Protein AF-A0A2G0W816-F1 (afdb_monomer)

Structure (mmCIF, N/CA/C/O backbone):
data_AF-A0A2G0W816-F1
#
_entry.id   AF-A0A2G0W816-F1
#
loop_
_atom_site.group_PDB
_atom_site.id
_atom_site.type_symbol
_atom_site.label_atom_id
_atom_site.label_alt_id
_atom_site.label_comp_id
_atom_site.label_asym_id
_atom_site.label_entity_id
_atom_site.label_seq_id
_atom_site.pdbx_PDB_ins_code
_atom_site.Cartn_x
_atom_site.Cartn_y
_atom_site.Cartn_z
_atom_site.occupancy
_atom_site.B_iso_or_equiv
_atom_site.auth_seq_id
_atom_site.auth_comp_id
_atom_site.auth_asym_id
_atom_site.auth_atom_id
_atom_site.pdbx_PDB_model_num
ATOM 1 N N . MET A 1 1 ? -6.195 -31.716 7.662 1.00 42.44 1 MET A N 1
ATOM 2 C CA . MET A 1 1 ? -5.157 -31.538 8.702 1.00 42.44 1 MET A CA 1
ATOM 3 C C . MET A 1 1 ? -4.290 -32.790 8.789 1.00 42.44 1 MET A C 1
ATOM 5 O O . MET A 1 1 ? -4.364 -33.517 9.767 1.00 42.44 1 MET A O 1
ATOM 9 N N . SER A 1 2 ? -3.499 -33.089 7.761 1.00 39.38 2 SER A N 1
ATOM 10 C CA . SER A 1 2 ? -2.540 -34.193 7.828 1.00 39.38 2 SER A CA 1
ATOM 11 C C . SER A 1 2 ? -1.433 -33.970 6.807 1.00 39.38 2 SER A C 1
ATOM 13 O O . SER A 1 2 ? -1.702 -33.429 5.736 1.00 39.38 2 SER A O 1
ATOM 15 N N . CYS A 1 3 ? -0.235 -34.432 7.160 1.00 37.53 3 CYS A N 1
ATOM 16 C CA . CYS A 1 3 ? 0.993 -34.464 6.368 1.00 37.53 3 CYS A CA 1
ATOM 17 C C . CYS A 1 3 ? 1.845 -33.181 6.383 1.00 37.53 3 CYS A C 1
ATOM 19 O O . CYS A 1 3 ? 1.819 -32.395 5.445 1.00 37.53 3 CYS A O 1
ATOM 21 N N . LEU A 1 4 ? 2.601 -32.989 7.473 1.00 36.44 4 LEU A N 1
ATOM 22 C CA . LEU A 1 4 ? 4.025 -32.590 7.469 1.00 36.44 4 LEU A CA 1
ATOM 23 C C . LEU A 1 4 ? 4.507 -32.439 8.920 1.00 36.44 4 LEU A C 1
ATOM 25 O O . LEU A 1 4 ? 4.702 -31.343 9.433 1.00 36.44 4 LEU A O 1
ATOM 29 N N . LEU A 1 5 ? 4.649 -33.570 9.609 1.00 42.84 5 LEU A N 1
ATOM 30 C CA . LEU A 1 5 ? 5.338 -33.649 10.905 1.00 42.84 5 LEU A CA 1
ATOM 31 C C . LEU A 1 5 ? 6.284 -34.857 10.960 1.00 42.84 5 LEU A C 1
ATOM 33 O O . LEU A 1 5 ? 6.651 -35.325 12.030 1.00 42.84 5 LEU A O 1
ATOM 37 N N . THR A 1 6 ? 6.701 -35.372 9.803 1.00 44.22 6 THR A N 1
ATOM 38 C CA . THR A 1 6 ? 7.510 -36.592 9.724 1.00 44.22 6 THR A CA 1
ATOM 39 C C . THR A 1 6 ? 8.757 -36.346 8.894 1.00 44.22 6 THR A C 1
ATOM 41 O O . THR A 1 6 ? 8.817 -36.753 7.746 1.00 44.22 6 THR A O 1
ATOM 44 N N . THR A 1 7 ? 9.701 -35.621 9.496 1.00 36.81 7 THR A N 1
ATOM 45 C CA . THR A 1 7 ? 11.146 -35.923 9.514 1.00 36.81 7 THR A CA 1
ATOM 46 C C . THR A 1 7 ? 11.823 -34.858 10.376 1.00 36.81 7 THR A C 1
ATOM 48 O O . THR A 1 7 ? 12.383 -33.884 9.884 1.00 36.81 7 THR A O 1
ATOM 51 N N . LEU A 1 8 ? 11.701 -35.026 11.695 1.00 46.41 8 LEU A N 1
ATOM 52 C CA . LEU A 1 8 ? 12.659 -34.496 12.660 1.00 46.41 8 LEU A CA 1
ATOM 53 C C . LEU A 1 8 ? 13.816 -35.505 12.687 1.00 46.41 8 LEU A C 1
ATOM 55 O O . LEU A 1 8 ? 13.809 -36.438 13.484 1.00 46.41 8 LEU A O 1
ATOM 59 N N . GLU A 1 9 ? 14.768 -35.363 11.768 1.00 42.25 9 GLU A N 1
ATOM 60 C CA . GLU A 1 9 ? 16.082 -35.988 11.918 1.00 42.25 9 GLU A CA 1
ATOM 61 C C . GLU A 1 9 ? 17.116 -34.916 12.262 1.00 42.25 9 GLU A C 1
ATOM 63 O O . GLU A 1 9 ? 17.072 -33.787 11.776 1.00 42.25 9 GLU A O 1
ATOM 68 N N . ALA A 1 10 ? 17.992 -35.283 13.193 1.00 46.84 10 ALA A N 1
ATOM 69 C CA . ALA A 1 10 ? 18.938 -34.452 13.916 1.00 46.84 10 ALA A CA 1
ATOM 70 C C . ALA A 1 10 ? 19.887 -33.639 13.014 1.00 46.84 10 ALA A C 1
ATOM 72 O O . ALA A 1 10 ? 20.969 -34.096 12.653 1.00 46.84 10 ALA A O 1
ATOM 73 N N . GLY A 1 11 ? 19.520 -32.391 12.733 1.00 46.41 11 GLY A N 1
ATOM 74 C CA . GLY A 1 11 ? 20.405 -31.379 12.166 1.00 46.41 11 GLY A CA 1
ATOM 75 C C . GLY A 1 11 ? 20.175 -30.049 12.871 1.00 46.41 11 GLY A C 1
ATOM 76 O O . GLY A 1 11 ? 19.043 -29.575 12.944 1.00 46.41 11 GLY A O 1
ATOM 77 N N . THR A 1 12 ? 21.232 -29.463 13.430 1.00 50.62 12 THR A N 1
ATOM 78 C CA . THR A 1 12 ? 21.204 -28.143 14.069 1.00 50.62 12 THR A CA 1
ATOM 79 C C . THR A 1 12 ? 20.639 -27.122 13.083 1.00 50.62 12 THR A C 1
ATOM 81 O O . THR A 1 12 ? 21.278 -26.818 12.077 1.00 50.62 12 THR A O 1
ATOM 84 N N . ILE A 1 13 ? 19.435 -26.611 13.350 1.00 52.75 13 ILE A N 1
ATOM 85 C CA . ILE A 1 13 ? 18.825 -25.558 12.535 1.00 52.75 13 ILE A CA 1
ATOM 86 C C . ILE A 1 13 ? 19.720 -24.322 12.649 1.00 52.75 13 ILE A C 1
ATOM 88 O O . ILE A 1 13 ? 19.928 -23.792 13.741 1.00 52.75 13 ILE A O 1
ATOM 92 N N . THR A 1 14 ? 20.292 -23.887 11.530 1.00 62.78 14 THR A N 1
ATOM 93 C CA . THR A 1 14 ? 21.109 -22.667 11.492 1.00 62.78 14 THR A CA 1
ATOM 94 C C . THR A 1 14 ? 20.215 -21.434 11.644 1.00 62.78 14 THR A C 1
ATOM 96 O O . THR A 1 14 ? 19.059 -21.451 11.220 1.00 62.78 14 THR A O 1
ATOM 99 N N . ALA A 1 15 ? 20.732 -20.341 12.218 1.00 57.72 15 ALA A N 1
ATOM 100 C CA . ALA A 1 15 ? 19.977 -19.088 12.376 1.00 57.72 15 ALA A CA 1
ATOM 101 C C . ALA A 1 15 ? 19.351 -18.611 11.048 1.00 57.72 15 ALA A C 1
ATOM 103 O O . ALA A 1 15 ? 18.200 -18.196 11.017 1.00 57.72 15 ALA A O 1
ATOM 104 N N . HIS A 1 16 ? 20.060 -18.816 9.936 1.00 48.44 16 HIS A N 1
ATOM 105 C CA . HIS A 1 16 ? 19.585 -18.522 8.584 1.00 48.44 16 HIS A CA 1
A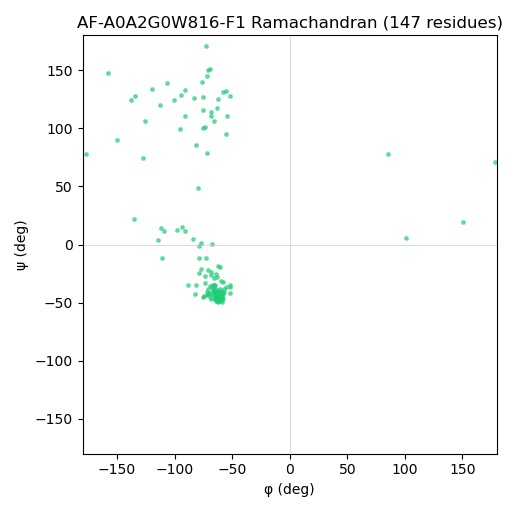TOM 106 C C . HIS A 1 16 ? 18.385 -19.391 8.150 1.00 48.44 16 HIS A C 1
ATOM 108 O O . HIS A 1 16 ? 17.494 -18.926 7.447 1.00 48.44 16 HIS A O 1
ATOM 114 N N . GLN A 1 17 ? 18.317 -20.660 8.569 1.00 49.84 17 GLN A N 1
ATOM 115 C CA . GLN A 1 17 ? 17.165 -21.530 8.290 1.00 49.84 17 GLN A CA 1
ATOM 116 C C . GLN A 1 17 ? 15.943 -21.164 9.141 1.00 49.84 17 GLN A C 1
ATOM 118 O O . GLN A 1 17 ? 14.819 -21.277 8.655 1.00 49.84 17 GLN A O 1
ATOM 123 N N . LEU A 1 18 ? 16.156 -20.695 10.375 1.00 54.44 18 LEU A N 1
ATOM 124 C CA . LEU A 1 18 ? 15.104 -20.107 11.210 1.00 54.44 18 LEU A CA 1
ATOM 125 C C . LEU A 1 18 ? 14.572 -18.809 10.591 1.00 54.44 18 LEU A C 1
ATOM 127 O O . LEU A 1 18 ? 13.364 -18.685 10.435 1.00 54.44 18 LEU A O 1
ATOM 131 N N . GLU A 1 19 ? 15.445 -17.907 10.138 1.00 48.47 19 GLU A N 1
ATOM 132 C CA . GLU A 1 19 ? 15.049 -16.666 9.458 1.00 48.47 19 GLU A CA 1
ATOM 133 C C . GLU A 1 19 ? 14.286 -16.928 8.153 1.00 48.47 19 GLU A C 1
ATOM 135 O O . GLU A 1 19 ? 13.262 -16.297 7.912 1.00 48.47 19 GLU A O 1
ATOM 140 N N . LEU A 1 20 ? 14.711 -17.892 7.329 1.00 46.84 20 LEU A N 1
ATOM 141 C CA . LEU A 1 20 ? 13.989 -18.270 6.106 1.00 46.84 20 LEU A CA 1
ATOM 142 C C . LEU A 1 20 ? 12.628 -18.921 6.397 1.00 46.84 20 LEU A C 1
ATOM 144 O O . LEU A 1 20 ? 11.671 -18.719 5.645 1.00 46.84 20 LEU A O 1
ATOM 148 N N . PHE A 1 21 ? 12.520 -19.693 7.481 1.00 49.69 21 PHE A N 1
ATOM 149 C CA . PHE A 1 21 ? 11.258 -20.290 7.915 1.00 49.69 21 PHE A CA 1
ATOM 150 C C . PHE A 1 21 ? 10.308 -19.234 8.494 1.00 49.69 21 PHE A C 1
ATOM 152 O O . PHE A 1 21 ? 9.131 -19.203 8.131 1.00 49.69 21 PHE A O 1
ATOM 159 N N . GLU A 1 22 ? 10.816 -18.318 9.321 1.00 46.06 22 GLU A N 1
ATOM 160 C CA . GLU A 1 22 ? 10.070 -17.161 9.813 1.00 46.06 22 GLU A CA 1
ATOM 161 C C . GLU A 1 22 ? 9.654 -16.240 8.668 1.00 46.06 22 GLU A C 1
ATOM 163 O O . GLU A 1 22 ? 8.496 -15.834 8.622 1.00 46.06 22 GLU A O 1
ATOM 168 N N . TRP A 1 23 ? 10.520 -15.998 7.682 1.00 47.75 23 TRP A N 1
ATOM 169 C CA . TRP A 1 23 ? 10.188 -15.247 6.473 1.00 47.75 23 TRP A CA 1
ATOM 170 C C . TRP A 1 23 ? 9.091 -15.953 5.667 1.00 47.75 23 TRP A C 1
ATOM 172 O O . TRP A 1 23 ? 8.085 -15.337 5.324 1.00 47.75 23 TRP A O 1
ATOM 182 N N . GLY A 1 24 ? 9.193 -17.270 5.460 1.00 40.91 24 GLY A N 1
ATOM 183 C CA . GLY A 1 24 ? 8.161 -18.078 4.796 1.00 40.91 24 GLY A CA 1
ATOM 184 C C . GLY A 1 24 ? 6.818 -18.146 5.548 1.00 40.91 24 GLY A C 1
ATOM 185 O O . GLY A 1 24 ? 5.764 -18.343 4.934 1.00 40.91 24 GLY A O 1
ATOM 186 N N . ILE A 1 25 ? 6.824 -17.958 6.872 1.00 47.53 25 ILE A N 1
ATOM 187 C CA . ILE A 1 25 ? 5.618 -17.818 7.706 1.00 47.53 25 ILE A CA 1
ATOM 188 C C . ILE A 1 25 ? 5.080 -16.380 7.663 1.00 47.53 25 ILE A C 1
ATOM 190 O O . ILE A 1 25 ? 3.871 -16.174 7.538 1.00 47.53 25 ILE A O 1
ATOM 194 N N . MET A 1 26 ? 5.949 -15.372 7.734 1.00 45.12 26 MET A N 1
ATOM 195 C CA . MET A 1 26 ? 5.592 -13.954 7.672 1.00 45.12 26 MET A CA 1
ATOM 196 C C . MET A 1 26 ? 5.016 -13.568 6.308 1.00 45.12 26 MET A C 1
ATOM 198 O O . MET A 1 26 ? 4.061 -12.792 6.259 1.00 45.12 26 MET A O 1
ATOM 202 N N . ASN A 1 27 ? 5.508 -14.177 5.226 1.00 46.47 27 ASN A N 1
ATOM 203 C CA . ASN A 1 27 ? 5.064 -13.930 3.853 1.00 46.47 27 ASN A CA 1
ATOM 204 C C . ASN A 1 27 ? 3.741 -14.647 3.494 1.00 46.47 27 ASN A C 1
ATOM 206 O O . ASN A 1 27 ? 3.201 -14.491 2.403 1.00 46.47 27 ASN A O 1
ATOM 210 N N . ARG A 1 28 ? 3.170 -15.422 4.432 1.00 46.00 28 ARG A N 1
ATOM 211 C CA . ARG A 1 28 ? 1.826 -16.026 4.326 1.00 46.00 28 ARG A CA 1
ATOM 212 C C . ARG A 1 28 ? 0.794 -15.404 5.260 1.00 46.00 28 ARG A C 1
ATOM 214 O O . ARG A 1 28 ? -0.312 -15.933 5.397 1.00 46.00 28 ARG A O 1
ATOM 221 N N . ARG A 1 29 ? 1.107 -14.271 5.890 1.00 47.94 29 ARG A N 1
ATOM 222 C CA . ARG A 1 29 ? 0.104 -13.519 6.646 1.00 47.94 29 ARG A CA 1
ATOM 223 C C . ARG A 1 29 ? -0.827 -12.828 5.656 1.00 47.94 29 ARG A C 1
ATOM 225 O O . ARG A 1 29 ? -0.489 -11.808 5.071 1.00 47.94 29 ARG A O 1
ATOM 232 N N . LYS A 1 30 ? -2.012 -13.406 5.456 1.00 49.56 30 LYS A N 1
ATOM 233 C CA . LYS A 1 30 ? -3.126 -12.695 4.827 1.00 49.56 30 LYS A CA 1
ATOM 234 C C . LYS A 1 30 ? -3.533 -11.578 5.779 1.00 49.56 30 LYS A C 1
ATOM 236 O O . LYS A 1 30 ? -4.101 -11.847 6.834 1.00 49.56 30 LYS A O 1
ATOM 241 N N . TYR A 1 31 ? -3.194 -10.345 5.431 1.00 50.44 31 TYR A N 1
ATOM 242 C CA . TYR A 1 31 ? -3.660 -9.181 6.167 1.00 50.44 31 TYR A CA 1
ATOM 243 C C . TYR A 1 31 ? -5.122 -8.959 5.796 1.00 50.44 31 TYR A C 1
ATOM 245 O O . TYR A 1 31 ? -5.456 -8.736 4.635 1.00 50.44 31 TYR A O 1
ATOM 253 N N . ILE A 1 32 ? -5.996 -9.099 6.785 1.00 57.62 32 ILE A N 1
ATOM 254 C CA . ILE A 1 32 ? -7.410 -8.771 6.654 1.00 57.62 32 ILE A CA 1
ATOM 255 C C . ILE A 1 32 ? -7.567 -7.402 7.297 1.00 57.62 32 ILE A C 1
ATOM 257 O O . ILE A 1 32 ? -7.179 -7.215 8.450 1.00 57.62 32 ILE A O 1
ATOM 261 N N . ILE A 1 33 ? -8.104 -6.440 6.549 1.00 63.69 33 ILE A N 1
ATOM 262 C CA . ILE A 1 33 ? -8.519 -5.167 7.131 1.00 63.69 33 ILE A CA 1
ATOM 263 C C . ILE A 1 33 ? -9.714 -5.478 8.022 1.00 63.69 33 ILE A C 1
ATOM 265 O O . ILE A 1 33 ? -10.781 -5.849 7.537 1.00 63.69 33 ILE A O 1
ATOM 269 N N . VAL A 1 34 ? -9.512 -5.367 9.328 1.00 65.38 34 VAL A N 1
ATOM 270 C CA . VAL A 1 34 ? -10.564 -5.578 10.315 1.00 65.38 34 VAL A CA 1
ATOM 271 C C . VAL A 1 34 ? -11.181 -4.221 10.659 1.00 65.38 34 VAL A C 1
ATOM 273 O O . VAL A 1 34 ? -10.433 -3.295 10.976 1.00 65.38 34 VAL A O 1
ATOM 276 N N . PRO A 1 35 ? -12.516 -4.068 10.608 1.00 68.88 35 PRO A N 1
ATOM 277 C CA . PRO A 1 35 ? -13.173 -2.859 11.092 1.00 68.88 35 PRO A CA 1
ATOM 278 C C . PRO A 1 35 ? -12.789 -2.564 12.546 1.00 68.88 35 PRO A C 1
ATOM 280 O O . PRO A 1 35 ? -12.863 -3.449 13.398 1.00 68.88 35 PRO A O 1
ATOM 283 N N . ALA A 1 36 ? -12.416 -1.318 12.852 1.00 70.56 36 ALA A N 1
ATOM 284 C CA . ALA A 1 36 ? -12.044 -0.902 14.211 1.00 70.56 36 ALA A CA 1
ATOM 285 C C . ALA A 1 36 ? -13.090 -1.279 15.286 1.00 70.56 36 ALA A C 1
ATOM 287 O O . ALA A 1 36 ? -12.693 -1.840 16.310 1.00 70.56 36 ALA A O 1
ATOM 288 N N . PRO A 1 37 ? -14.412 -1.130 15.045 1.00 68.25 37 PRO A N 1
ATOM 289 C CA . PRO A 1 37 ? -15.415 -1.537 16.030 1.00 68.25 37 PRO A CA 1
ATOM 290 C C . PRO A 1 37 ? -15.403 -3.047 16.313 1.00 68.25 37 PRO A C 1
ATOM 292 O O . PRO A 1 37 ? -15.756 -3.485 17.408 1.00 68.25 37 PRO A O 1
ATOM 295 N N . LEU A 1 38 ? -14.988 -3.863 15.335 1.00 70.75 38 LEU A N 1
ATOM 296 C CA . LEU A 1 38 ? -14.853 -5.307 15.510 1.00 70.75 38 LEU A CA 1
ATOM 297 C C . LEU A 1 38 ? -13.652 -5.642 16.392 1.00 70.75 38 LEU A C 1
ATOM 299 O O . LEU A 1 38 ? -13.762 -6.504 17.260 1.00 70.75 38 LEU A O 1
ATOM 303 N N . LEU A 1 39 ? -12.530 -4.940 16.220 1.00 74.38 39 LEU A N 1
ATOM 304 C CA . LEU A 1 39 ? -11.359 -5.106 17.079 1.00 74.38 39 LEU A CA 1
ATOM 305 C C . LEU A 1 39 ? -11.674 -4.727 18.535 1.00 74.38 39 LEU A C 1
ATOM 307 O O . LEU A 1 39 ? -11.346 -5.481 19.451 1.00 74.38 39 LEU A O 1
ATOM 311 N N . GLU A 1 40 ? -12.363 -3.606 18.747 1.00 76.94 40 GLU A N 1
ATOM 312 C CA . GLU A 1 40 ? -12.826 -3.161 20.068 1.00 76.94 40 GLU A CA 1
ATOM 313 C C . GLU A 1 40 ? -13.764 -4.197 20.707 1.00 76.94 40 GLU A C 1
ATOM 315 O O . GLU A 1 40 ? -13.562 -4.611 21.850 1.00 76.94 40 GLU A O 1
ATOM 320 N N . SER A 1 41 ? -14.728 -4.703 19.932 1.00 70.75 41 SER A N 1
ATOM 321 C CA . SER A 1 41 ? -15.687 -5.715 20.386 1.00 70.75 41 SER A CA 1
ATOM 322 C C . SER A 1 41 ? -15.034 -7.056 20.726 1.00 70.75 41 SER A C 1
ATOM 324 O O . SER A 1 41 ? -15.416 -7.694 21.705 1.00 70.75 41 SER A O 1
ATOM 326 N N . LEU A 1 42 ? -14.053 -7.509 19.939 1.00 71.81 42 LEU A N 1
ATOM 327 C CA . LEU A 1 42 ? -13.300 -8.735 20.226 1.00 71.81 42 LEU A CA 1
ATOM 328 C C . LEU A 1 42 ? -12.448 -8.585 21.487 1.00 71.81 42 LEU A C 1
ATOM 330 O O . LEU A 1 42 ? -12.389 -9.504 22.304 1.00 71.81 42 LEU A O 1
ATOM 334 N N . THR A 1 43 ? -11.829 -7.418 21.668 1.00 73.75 43 THR A N 1
ATOM 335 C CA . THR A 1 43 ? -11.018 -7.115 22.852 1.00 73.75 43 THR A CA 1
ATOM 336 C C . THR A 1 43 ? -11.878 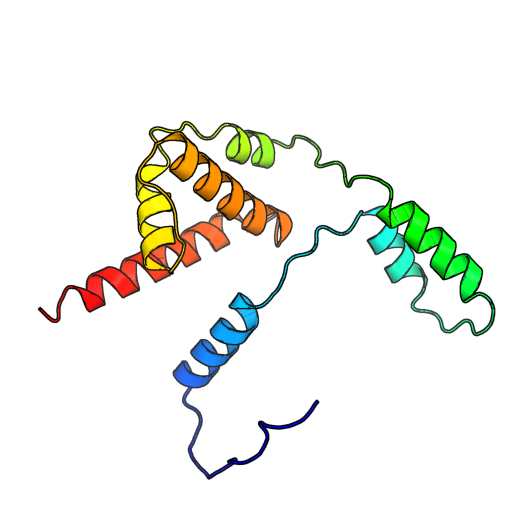-7.131 24.118 1.00 73.75 43 THR A C 1
ATOM 338 O O . THR A 1 43 ? -11.479 -7.725 25.117 1.00 73.75 43 THR A O 1
ATOM 341 N N . ALA A 1 44 ? -13.095 -6.578 24.059 1.00 71.00 44 ALA A N 1
ATOM 342 C CA . ALA A 1 44 ? -14.041 -6.546 25.176 1.00 71.00 44 ALA A CA 1
ATOM 343 C C . ALA A 1 44 ? -14.611 -7.925 25.577 1.00 71.00 44 ALA A C 1
ATOM 345 O O . ALA A 1 44 ? -15.024 -8.107 26.720 1.00 71.00 44 ALA A O 1
ATOM 346 N N . ARG A 1 45 ? -14.622 -8.911 24.667 1.00 64.69 45 ARG A N 1
ATOM 347 C CA . ARG A 1 45 ? -15.188 -10.261 24.889 1.00 64.69 45 ARG A CA 1
ATOM 348 C C . ARG A 1 45 ? -14.194 -11.296 25.421 1.00 64.69 45 ARG A C 1
ATOM 350 O O . ARG A 1 45 ? -14.510 -12.481 25.451 1.00 64.69 45 ARG A O 1
ATOM 357 N N . THR A 1 46 ? -13.003 -10.893 25.861 1.00 56.12 46 THR A N 1
ATOM 358 C CA . THR A 1 46 ? -12.020 -11.819 26.461 1.00 56.12 46 THR A CA 1
ATOM 359 C C . THR A 1 46 ? -12.451 -12.406 27.816 1.00 56.12 46 THR A C 1
ATOM 361 O O . THR A 1 46 ? -11.736 -13.234 28.379 1.00 56.12 46 THR A O 1
ATOM 364 N N . THR A 1 47 ? -13.633 -12.057 28.330 1.00 53.00 47 THR A N 1
ATOM 365 C CA . THR A 1 47 ? -14.250 -12.703 29.493 1.00 53.00 47 THR A CA 1
ATOM 366 C C . THR A 1 47 ? -15.163 -13.864 29.064 1.00 53.00 47 THR A C 1
ATOM 368 O O . THR A 1 47 ? -15.976 -13.715 28.149 1.00 53.00 47 THR A O 1
ATOM 371 N N . PRO A 1 48 ? -15.062 -15.048 29.699 1.00 51.16 48 PRO A N 1
ATOM 372 C CA . PRO A 1 48 ? -15.843 -16.209 29.298 1.00 51.16 48 PRO A CA 1
ATOM 373 C C . PRO A 1 48 ? -17.290 -16.036 29.768 1.00 51.16 48 PRO A C 1
ATOM 375 O O . PRO A 1 48 ? -17.596 -16.278 30.934 1.00 51.16 48 PRO A O 1
ATOM 378 N N . HIS A 1 49 ? -18.192 -15.636 28.871 1.00 51.06 49 HIS A N 1
ATOM 379 C CA . HIS A 1 49 ? -19.630 -15.718 29.123 1.00 51.06 49 HIS A CA 1
ATOM 380 C C . HIS A 1 49 ? -20.282 -16.748 28.197 1.00 51.06 49 HIS A C 1
ATOM 382 O O . HIS A 1 49 ? -20.190 -16.660 26.975 1.00 51.06 49 HIS A O 1
ATOM 388 N N . ALA A 1 50 ? -20.902 -17.756 28.818 1.00 60.31 50 ALA A N 1
ATOM 389 C CA . ALA A 1 50 ? -21.405 -18.966 28.174 1.00 60.31 50 ALA A CA 1
ATOM 390 C C . ALA A 1 50 ? -22.751 -18.801 27.443 1.00 60.31 50 ALA A C 1
ATOM 392 O O . ALA A 1 50 ? -23.100 -19.670 26.652 1.00 60.31 50 ALA A O 1
ATOM 393 N N . ASP A 1 51 ? -23.471 -17.692 27.619 1.00 61.69 51 ASP A N 1
ATOM 394 C CA . ASP A 1 51 ? -24.826 -17.541 27.082 1.00 61.69 51 ASP A CA 1
ATOM 395 C C . ASP A 1 51 ? -24.932 -16.278 26.219 1.00 61.69 51 ASP A C 1
ATOM 397 O O . ASP A 1 51 ? -24.928 -15.157 26.721 1.00 61.69 51 ASP A O 1
ATOM 401 N N . GLY A 1 52 ? -24.994 -16.457 24.893 1.00 60.38 52 GLY A N 1
ATOM 402 C CA . GLY A 1 52 ? -25.158 -15.344 23.943 1.00 60.38 52 GLY A CA 1
ATOM 403 C C . GLY A 1 52 ? -24.539 -15.521 22.552 1.00 60.38 52 GLY A C 1
ATOM 404 O O . GLY A 1 52 ? -24.324 -14.531 21.853 1.00 60.38 52 GLY A O 1
ATOM 405 N N . SER A 1 53 ? -24.241 -16.754 22.127 1.00 71.56 53 SER A N 1
ATOM 406 C CA . SER A 1 53 ? -23.510 -17.025 20.877 1.0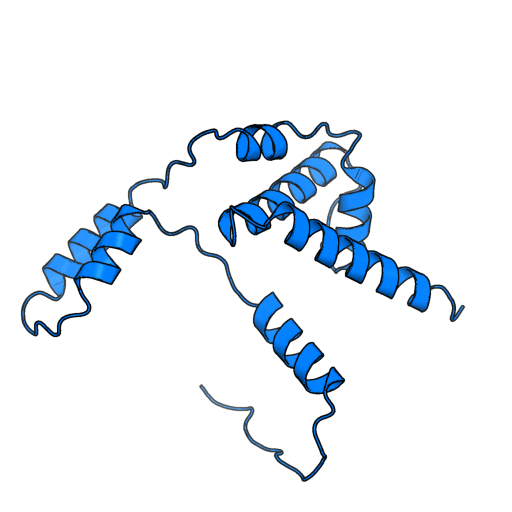0 71.56 53 SER A CA 1
ATOM 407 C C . SER A 1 53 ? -24.177 -16.429 19.622 1.00 71.56 53 SER A C 1
ATOM 409 O O . SER A 1 53 ? -23.487 -15.839 18.795 1.00 71.56 53 SER A O 1
ATOM 411 N N . LEU A 1 54 ? -25.510 -16.490 19.495 1.00 74.69 54 LEU A N 1
ATOM 412 C CA . LEU A 1 54 ? -26.213 -15.978 18.308 1.00 74.69 54 LEU A CA 1
ATOM 413 C C . LEU A 1 54 ? -26.193 -14.445 18.214 1.00 74.69 54 LEU A C 1
ATOM 415 O O . LEU A 1 54 ? -25.969 -13.903 17.136 1.00 74.69 54 LEU A O 1
ATOM 419 N N . PHE A 1 55 ? -26.392 -13.743 19.333 1.00 76.88 55 PHE A N 1
ATOM 420 C CA . PHE A 1 55 ? -26.361 -12.278 19.357 1.00 76.88 55 PHE A CA 1
ATOM 421 C C . PHE A 1 55 ? -24.961 -11.753 19.023 1.00 76.88 55 PHE A C 1
ATOM 423 O O . PHE A 1 55 ? -24.818 -10.842 18.214 1.00 76.88 55 PHE A O 1
ATOM 430 N N . ALA A 1 56 ? -23.921 -12.401 19.558 1.00 74.94 56 ALA A N 1
ATOM 431 C CA . ALA A 1 56 ? -22.537 -12.094 19.216 1.00 74.94 56 ALA A CA 1
ATOM 432 C C . ALA A 1 56 ? -22.243 -12.296 17.718 1.00 74.94 56 ALA A C 1
ATOM 434 O O . ALA A 1 56 ? -21.565 -11.470 17.114 1.00 74.94 56 ALA A O 1
ATOM 435 N N . ILE A 1 57 ? -22.767 -13.366 17.107 1.00 78.62 57 ILE A N 1
ATOM 436 C CA . ILE A 1 57 ? -22.611 -13.620 15.666 1.00 78.62 57 ILE A CA 1
ATOM 437 C C . ILE A 1 57 ? -23.298 -12.529 14.836 1.00 78.62 57 ILE A C 1
ATOM 439 O O . ILE A 1 57 ? -22.693 -12.027 13.891 1.00 78.62 57 ILE A O 1
ATOM 443 N N . LEU A 1 58 ? -24.527 -12.146 15.190 1.00 82.69 58 LEU A N 1
ATOM 444 C CA . LEU A 1 58 ? -25.274 -11.100 14.482 1.00 82.69 58 LEU A CA 1
ATOM 445 C C . LEU A 1 58 ? -24.578 -9.737 14.582 1.00 82.69 58 LEU A C 1
ATOM 447 O O . LEU A 1 58 ? -24.473 -9.017 13.593 1.00 82.69 58 LEU A O 1
ATOM 451 N N . GLU A 1 59 ? -24.044 -9.406 15.754 1.00 78.62 59 GLU A N 1
ATOM 452 C CA . GLU A 1 59 ? -23.288 -8.173 15.964 1.00 78.62 59 GLU A CA 1
ATOM 453 C C . GLU A 1 59 ? -21.981 -8.164 15.159 1.00 78.62 59 GLU A C 1
ATOM 455 O O . GLU A 1 59 ? -21.674 -7.184 14.485 1.00 78.62 59 GLU A O 1
ATOM 460 N N . LEU A 1 60 ? -21.242 -9.278 15.140 1.00 76.31 60 LEU A N 1
ATOM 461 C CA . LEU A 1 60 ? -20.045 -9.418 14.306 1.00 76.31 60 LEU A CA 1
ATOM 462 C C . LEU A 1 60 ? -20.369 -9.290 12.813 1.00 76.31 60 LEU A C 1
ATOM 464 O O . LEU A 1 60 ? -19.611 -8.653 12.085 1.00 76.31 60 LEU A O 1
ATOM 468 N N . GLN A 1 61 ? -21.482 -9.867 12.350 1.00 80.00 61 GLN A N 1
ATOM 469 C CA . GLN A 1 61 ? -21.927 -9.736 10.961 1.00 80.00 61 GLN A CA 1
ATOM 470 C C . GLN A 1 61 ? -22.223 -8.282 10.593 1.00 80.00 61 GLN A C 1
ATOM 472 O O . GLN A 1 61 ? -21.762 -7.825 9.551 1.00 80.00 61 GLN A O 1
ATOM 477 N N . GLU A 1 62 ? -22.928 -7.547 11.452 1.00 81.88 62 GLU A N 1
ATOM 478 C CA . GLU A 1 62 ? -23.212 -6.124 11.243 1.00 81.88 62 GLU A CA 1
ATOM 479 C C . GLU A 1 62 ? -21.925 -5.285 11.221 1.00 81.88 62 GLU A C 1
ATOM 481 O O . GLU A 1 62 ? -21.760 -4.405 10.378 1.00 81.88 62 GLU A O 1
ATOM 486 N N . LEU A 1 63 ? -20.969 -5.583 12.104 1.00 73.94 63 LEU A N 1
ATOM 487 C CA . LEU A 1 63 ? -19.685 -4.884 12.130 1.00 73.94 63 LEU A CA 1
ATOM 488 C C . LEU A 1 63 ? -18.827 -5.173 10.893 1.00 73.94 63 LEU A C 1
ATOM 490 O O . LEU A 1 63 ? -18.162 -4.267 10.400 1.00 73.94 63 LEU A O 1
ATOM 494 N N . LEU A 1 64 ? -18.858 -6.404 10.376 1.00 74.38 64 LEU A N 1
ATOM 495 C CA . LEU A 1 64 ? -18.184 -6.783 9.128 1.00 74.38 64 LEU A CA 1
ATOM 496 C C . LEU A 1 64 ? -18.890 -6.238 7.880 1.00 74.38 64 LEU A C 1
ATOM 498 O O . LEU A 1 64 ? -18.239 -6.048 6.855 1.00 74.38 64 LEU A O 1
ATOM 502 N N . ALA A 1 65 ? -20.202 -5.999 7.947 1.00 78.44 65 ALA A N 1
ATOM 503 C CA . ALA A 1 65 ? -20.979 -5.445 6.841 1.00 78.44 65 ALA A CA 1
ATOM 504 C C . ALA A 1 65 ? -20.657 -3.966 6.579 1.00 78.44 65 ALA A C 1
ATOM 506 O O . ALA A 1 65 ? -20.877 -3.468 5.472 1.00 78.44 65 ALA A O 1
ATOM 507 N N . ARG A 1 66 ? -20.120 -3.258 7.578 1.00 73.19 66 ARG A N 1
ATOM 508 C CA . ARG A 1 66 ? -19.721 -1.856 7.449 1.00 73.19 66 ARG A CA 1
ATOM 509 C C . ARG A 1 66 ? -18.327 -1.757 6.828 1.00 73.19 66 ARG A C 1
ATOM 511 O O . ARG A 1 66 ? -17.385 -2.336 7.370 1.00 73.19 66 ARG A O 1
ATOM 518 N N . PRO A 1 67 ? -18.154 -1.000 5.730 1.00 73.31 67 PRO A N 1
ATOM 519 C CA . PRO A 1 67 ? -16.830 -0.730 5.192 1.00 73.31 67 PRO A CA 1
ATOM 520 C C . PRO A 1 67 ? -15.948 -0.060 6.247 1.00 73.31 67 PRO A C 1
ATOM 522 O O . PRO A 1 67 ? -16.350 0.925 6.867 1.00 73.31 67 PRO A O 1
ATOM 525 N N . THR A 1 68 ? -14.734 -0.571 6.432 1.00 74.00 68 THR A N 1
ATOM 526 C CA . THR A 1 68 ? -13.729 0.110 7.250 1.00 74.00 68 THR A CA 1
ATOM 527 C C . THR A 1 68 ? -13.302 1.388 6.543 1.00 74.00 68 THR A C 1
ATOM 529 O O . THR A 1 68 ? -12.695 1.337 5.472 1.00 74.00 68 THR A O 1
ATOM 532 N N . GLU A 1 69 ? -13.607 2.536 7.137 1.00 79.12 69 GLU A N 1
ATOM 533 C CA . GLU A 1 69 ? -13.173 3.821 6.606 1.00 79.12 69 GLU A CA 1
ATOM 534 C C . GLU A 1 69 ? -11.682 4.042 6.897 1.00 79.12 69 GLU A C 1
ATOM 536 O O . GLU A 1 69 ? -11.225 3.947 8.037 1.00 79.12 69 GLU A O 1
ATOM 541 N N . LEU A 1 70 ? -10.912 4.345 5.850 1.00 83.75 70 LEU A N 1
ATOM 542 C CA . LEU A 1 70 ? -9.523 4.770 5.977 1.00 83.75 70 LEU A CA 1
ATOM 543 C C . LEU A 1 70 ? -9.480 6.297 5.973 1.00 83.75 70 LEU A C 1
ATOM 545 O O . LEU A 1 70 ? -9.514 6.924 4.914 1.00 83.75 70 LEU A O 1
ATOM 549 N N . SER A 1 71 ? -9.386 6.895 7.163 1.00 87.81 71 SER A N 1
ATOM 550 C CA . SER A 1 71 ? -9.213 8.341 7.314 1.00 87.81 71 SER A CA 1
ATOM 551 C C . SER A 1 71 ? -8.043 8.823 6.465 1.00 87.81 71 SER A C 1
ATOM 553 O O . SER A 1 71 ? -6.936 8.307 6.590 1.00 87.81 71 SER A O 1
ATOM 555 N N . LEU A 1 72 ? -8.255 9.835 5.624 1.00 93.50 72 LEU A N 1
ATOM 556 C CA . LEU A 1 72 ? -7.223 10.353 4.727 1.00 93.50 72 LEU A CA 1
ATOM 557 C C . LEU A 1 72 ? -6.148 11.122 5.523 1.00 93.50 72 LEU A C 1
ATOM 559 O O . LEU A 1 72 ? -6.155 12.351 5.600 1.00 93.50 72 LEU A O 1
ATOM 563 N N . THR A 1 73 ? -5.235 10.395 6.163 1.00 95.19 73 THR A N 1
ATOM 564 C CA . THR A 1 73 ? -4.094 10.924 6.924 1.00 95.19 73 THR A CA 1
ATOM 565 C C . THR A 1 73 ? -3.021 11.488 5.988 1.00 95.19 73 THR A C 1
ATOM 567 O O . THR A 1 73 ? -3.096 11.332 4.769 1.00 95.19 73 THR A O 1
ATOM 570 N N . ALA A 1 74 ? -2.005 12.170 6.526 1.00 97.06 74 ALA A N 1
ATOM 571 C CA . ALA A 1 74 ? -0.861 12.616 5.721 1.00 97.06 74 ALA A CA 1
ATOM 572 C C . ALA A 1 74 ? -0.160 11.436 5.017 1.00 97.06 74 ALA A C 1
ATOM 574 O O . ALA A 1 74 ? 0.204 11.540 3.847 1.00 97.06 74 ALA A O 1
ATOM 575 N N . ASP A 1 75 ? -0.056 10.297 5.701 1.00 96.00 75 ASP A N 1
ATOM 576 C CA . ASP A 1 75 ? 0.550 9.080 5.163 1.00 96.00 75 ASP A CA 1
ATOM 577 C C . ASP A 1 75 ? -0.292 8.453 4.059 1.00 96.00 75 ASP A C 1
ATOM 579 O O . ASP A 1 75 ? 0.233 8.148 2.991 1.00 96.00 75 ASP A O 1
ATOM 583 N N . LEU A 1 76 ? -1.605 8.338 4.257 1.00 95.75 76 LEU A N 1
ATOM 584 C CA . LEU A 1 76 ? -2.483 7.835 3.205 1.00 95.75 76 LEU A CA 1
ATOM 585 C C . LEU A 1 76 ? -2.544 8.787 2.009 1.00 95.75 76 LEU A C 1
ATOM 587 O O . LEU A 1 76 ? -2.514 8.315 0.878 1.00 95.75 76 LEU A O 1
ATOM 591 N N . ARG A 1 77 ? -2.520 10.115 2.209 1.00 97.44 77 ARG A N 1
ATOM 592 C CA . ARG A 1 77 ? -2.355 11.059 1.086 1.00 97.44 77 ARG A CA 1
ATOM 593 C C . ARG A 1 77 ? -1.058 10.799 0.335 1.00 97.44 77 ARG A C 1
ATOM 595 O O . ARG A 1 77 ? -1.082 10.754 -0.889 1.00 97.44 77 ARG A O 1
ATOM 602 N N . PHE A 1 78 ? 0.049 10.605 1.045 1.00 96.5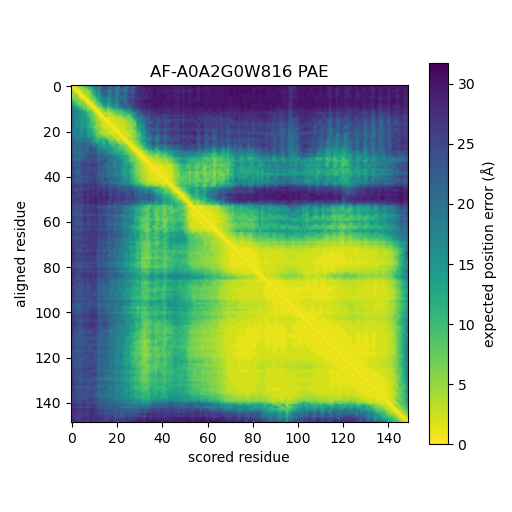6 78 PHE A N 1
ATOM 603 C CA . PHE A 1 78 ? 1.340 10.316 0.428 1.00 96.56 78 PHE A CA 1
ATOM 604 C C . PHE A 1 78 ? 1.310 9.017 -0.394 1.00 96.56 78 PHE A C 1
ATOM 606 O O . PHE A 1 78 ? 1.790 9.001 -1.525 1.00 96.56 78 PHE A O 1
ATOM 613 N N . ILE A 1 79 ? 0.730 7.943 0.151 1.00 96.81 79 ILE A N 1
ATOM 614 C CA . ILE A 1 79 ? 0.643 6.635 -0.515 1.00 96.81 79 ILE A CA 1
ATOM 615 C C . ILE A 1 79 ? -0.293 6.696 -1.725 1.00 96.81 79 ILE A C 1
ATOM 617 O O . ILE A 1 79 ? 0.065 6.230 -2.801 1.00 96.81 79 ILE A O 1
ATOM 621 N N . LEU A 1 80 ? -1.477 7.285 -1.575 1.00 96.06 80 LEU A N 1
ATOM 622 C CA . LEU A 1 80 ? -2.499 7.296 -2.624 1.00 96.06 80 LEU A CA 1
ATOM 623 C C . LEU A 1 80 ? -2.208 8.314 -3.736 1.00 96.06 80 LEU A C 1
ATOM 625 O O . LEU A 1 80 ? -2.697 8.153 -4.848 1.00 96.06 80 LEU A O 1
ATOM 629 N N . SER A 1 81 ? -1.387 9.333 -3.466 1.00 96.12 81 SER A N 1
ATOM 630 C CA . SER A 1 81 ? -1.024 10.367 -4.452 1.00 96.12 81 SER A CA 1
ATOM 631 C C . SER A 1 81 ? 0.274 10.060 -5.209 1.00 96.12 81 SER A C 1
ATOM 633 O O . SER A 1 81 ? 0.864 10.961 -5.806 1.00 96.12 81 SER A O 1
ATOM 635 N N . ARG A 1 82 ? 0.775 8.817 -5.167 1.00 95.38 82 ARG A N 1
ATOM 636 C CA . ARG A 1 82 ? 2.028 8.447 -5.844 1.00 95.38 82 ARG A CA 1
ATOM 637 C C . ARG A 1 82 ? 1.898 8.648 -7.355 1.00 95.38 82 ARG A C 1
ATOM 639 O O . ARG A 1 82 ? 0.998 8.059 -7.945 1.00 95.38 82 ARG A O 1
ATOM 646 N N . PRO A 1 83 ? 2.782 9.419 -8.009 1.00 94.19 83 PRO A N 1
ATOM 647 C CA . PRO A 1 83 ? 2.733 9.578 -9.456 1.00 94.19 83 PRO A CA 1
ATOM 648 C C . PRO A 1 83 ? 3.185 8.299 -10.171 1.00 94.19 83 PRO A C 1
ATOM 650 O O . PRO A 1 83 ? 4.114 7.625 -9.716 1.00 94.19 83 PRO A O 1
ATOM 653 N N . SER A 1 84 ? 2.579 7.992 -11.320 1.00 92.06 84 SER A N 1
ATOM 654 C CA . SER A 1 84 ? 2.871 6.774 -12.089 1.00 92.06 84 SER A CA 1
ATOM 655 C C . SER A 1 84 ? 4.336 6.677 -12.536 1.00 92.06 84 SER A C 1
ATOM 657 O O . SER A 1 84 ? 4.957 5.630 -12.373 1.00 92.06 84 SER A O 1
ATOM 659 N N . PHE A 1 85 ? 4.942 7.787 -12.975 1.00 87.44 85 PHE A N 1
ATOM 660 C CA . PHE A 1 85 ? 6.350 7.832 -13.405 1.00 87.44 85 PHE A CA 1
ATOM 661 C C . PHE A 1 85 ? 7.364 7.490 -12.296 1.00 87.44 85 PHE A C 1
ATOM 663 O O . PHE A 1 85 ? 8.512 7.172 -12.586 1.00 87.44 85 PHE A O 1
ATOM 670 N N . GLY A 1 86 ? 6.964 7.553 -11.021 1.00 88.00 86 GLY A N 1
ATOM 671 C CA . GLY A 1 86 ? 7.821 7.252 -9.870 1.00 88.00 86 GLY A CA 1
ATOM 672 C C . GLY A 1 86 ? 7.658 5.835 -9.313 1.00 88.00 86 GLY A C 1
ATOM 673 O O . GLY A 1 86 ? 8.079 5.591 -8.180 1.00 88.00 86 GLY A O 1
ATOM 674 N N . CYS A 1 87 ? 6.982 4.938 -10.038 1.00 95.75 87 CYS A N 1
ATOM 675 C CA . CYS A 1 87 ? 6.607 3.606 -9.546 1.00 95.75 87 CYS A CA 1
ATOM 676 C C . CYS A 1 87 ? 7.354 2.448 -10.231 1.00 95.75 87 CYS A C 1
ATOM 678 O O . CYS A 1 87 ? 7.328 1.328 -9.725 1.00 95.75 87 CYS A O 1
ATOM 680 N N . GLN A 1 88 ? 8.072 2.712 -11.328 1.00 95.06 88 GLN A N 1
ATOM 681 C CA . GLN A 1 88 ? 8.761 1.682 -12.111 1.00 95.06 88 GLN A CA 1
ATOM 682 C C . GLN A 1 88 ? 9.782 0.884 -11.283 1.00 95.06 88 GLN A C 1
ATOM 684 O O . GLN A 1 88 ? 9.791 -0.343 -11.330 1.00 95.06 88 GLN A O 1
ATOM 689 N N . SER A 1 89 ? 10.627 1.553 -10.491 1.00 92.88 89 SER A N 1
ATOM 690 C CA . SER A 1 89 ? 11.655 0.879 -9.679 1.00 92.88 89 SER A CA 1
ATOM 691 C C . SER A 1 89 ? 11.043 -0.053 -8.631 1.00 92.88 89 SER A C 1
ATOM 693 O O . SER A 1 89 ? 11.501 -1.181 -8.451 1.00 92.88 89 SER A O 1
ATOM 695 N N . THR A 1 90 ? 9.964 0.380 -7.978 1.00 94.88 90 THR A N 1
ATOM 696 C CA . THR A 1 90 ? 9.205 -0.463 -7.051 1.00 94.88 90 THR A CA 1
ATOM 697 C C . THR A 1 90 ? 8.563 -1.640 -7.775 1.00 94.88 90 THR A C 1
ATOM 699 O O . THR A 1 90 ? 8.724 -2.771 -7.327 1.00 94.88 90 THR A O 1
ATOM 702 N N . ALA A 1 91 ? 7.918 -1.421 -8.923 1.00 95.75 91 ALA A N 1
ATOM 703 C CA . ALA A 1 91 ? 7.331 -2.502 -9.710 1.00 95.75 91 ALA A CA 1
ATOM 704 C C . ALA A 1 91 ? 8.374 -3.529 -10.182 1.00 95.75 91 ALA A C 1
ATOM 706 O O . ALA A 1 91 ? 8.111 -4.728 -10.136 1.00 95.75 91 ALA A O 1
ATOM 707 N N . GLN A 1 92 ? 9.574 -3.091 -10.570 1.00 94.00 92 GLN A N 1
ATOM 708 C CA . GLN A 1 92 ? 10.679 -3.988 -10.918 1.00 94.00 92 GLN A CA 1
ATOM 709 C C . GLN A 1 92 ? 11.093 -4.865 -9.733 1.00 94.00 92 GLN A C 1
ATOM 711 O O . GLN A 1 92 ? 11.179 -6.082 -9.890 1.00 94.00 92 GLN A O 1
ATOM 716 N N . VAL A 1 93 ? 11.285 -4.284 -8.545 1.00 93.06 93 VAL A N 1
ATOM 717 C CA . VAL A 1 93 ? 11.597 -5.065 -7.337 1.00 93.06 93 VAL A CA 1
ATOM 718 C C . VAL A 1 93 ? 10.462 -6.033 -6.998 1.00 93.06 93 VAL A C 1
ATOM 720 O O . VAL A 1 93 ? 10.720 -7.210 -6.764 1.00 93.06 93 VAL A O 1
ATOM 723 N N . LEU A 1 94 ? 9.201 -5.597 -7.064 1.00 93.38 94 LEU A N 1
ATOM 724 C CA . LEU A 1 94 ? 8.044 -6.470 -6.842 1.00 93.38 94 LEU A CA 1
ATOM 725 C C . LEU A 1 94 ? 8.004 -7.643 -7.838 1.00 93.38 94 LEU A C 1
ATOM 727 O O . LEU A 1 94 ? 7.802 -8.784 -7.425 1.00 93.38 94 LEU A O 1
ATOM 731 N N . ARG A 1 95 ? 8.253 -7.415 -9.135 1.00 93.69 95 ARG A N 1
ATOM 732 C CA . ARG A 1 95 ? 8.332 -8.508 -10.124 1.00 93.69 95 ARG A CA 1
ATOM 733 C C . ARG A 1 95 ? 9.397 -9.528 -9.756 1.00 93.69 95 ARG A C 1
ATOM 735 O O . ARG A 1 95 ? 9.167 -10.731 -9.824 1.00 93.69 95 ARG A O 1
ATOM 742 N N . ARG A 1 96 ? 10.553 -9.042 -9.316 1.00 87.50 96 ARG A N 1
ATOM 743 C CA . ARG A 1 96 ? 11.674 -9.880 -8.894 1.00 87.50 96 ARG A CA 1
ATOM 744 C C . ARG A 1 96 ? 11.396 -10.648 -7.596 1.00 87.50 96 ARG A C 1
ATOM 746 O O . ARG A 1 96 ? 11.923 -11.739 -7.428 1.00 87.50 96 ARG A O 1
ATOM 753 N N . MET A 1 97 ? 10.510 -10.143 -6.737 1.00 86.56 97 MET A N 1
ATOM 754 C CA . MET A 1 97 ? 9.956 -10.880 -5.591 1.00 86.56 97 MET A CA 1
ATOM 755 C C . MET A 1 97 ? 8.868 -11.903 -5.981 1.00 86.56 97 MET A C 1
ATOM 757 O O . MET A 1 97 ? 8.321 -12.574 -5.110 1.00 86.56 97 MET A O 1
ATOM 761 N N . GLY A 1 98 ? 8.548 -12.046 -7.274 1.00 90.44 98 GLY A N 1
ATOM 762 C CA . GLY A 1 98 ? 7.597 -13.034 -7.795 1.00 90.44 98 GLY A CA 1
ATOM 763 C C . GLY A 1 98 ? 6.205 -12.489 -8.128 1.00 90.44 98 GLY A C 1
ATOM 764 O O . GLY A 1 98 ? 5.316 -13.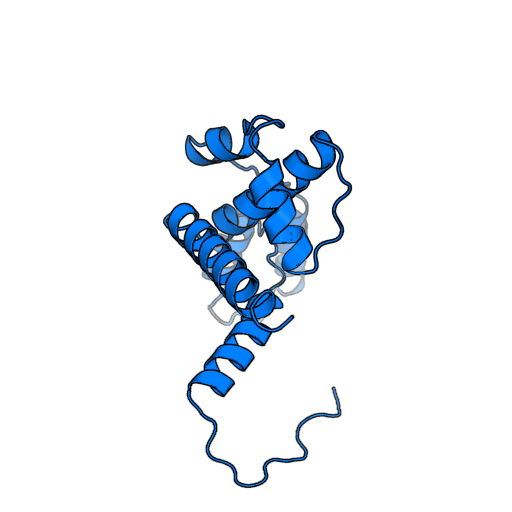265 -8.478 1.00 90.44 98 GLY A O 1
ATOM 765 N N . HIS A 1 99 ? 5.980 -11.174 -8.048 1.00 91.94 99 HIS A N 1
ATOM 766 C CA . HIS A 1 99 ? 4.702 -10.581 -8.446 1.00 91.94 99 HIS A CA 1
ATOM 767 C C . HIS A 1 99 ? 4.564 -10.508 -9.975 1.00 91.94 99 HIS A C 1
ATOM 769 O O . HIS A 1 99 ? 5.486 -10.128 -10.689 1.00 91.94 99 HIS A O 1
ATOM 775 N N . THR A 1 100 ? 3.376 -10.801 -10.503 1.00 95.62 100 THR A N 1
ATOM 776 C CA . THR A 1 100 ? 3.075 -10.575 -11.926 1.00 95.62 100 THR A CA 1
ATOM 777 C C . THR A 1 100 ? 2.486 -9.177 -12.102 1.00 95.62 100 THR A C 1
ATOM 779 O O . THR A 1 100 ? 1.379 -8.917 -11.640 1.00 95.62 100 THR A O 1
ATOM 782 N N . ILE A 1 101 ? 3.232 -8.270 -12.739 1.00 94.50 101 ILE A N 1
ATOM 783 C CA . ILE A 1 101 ? 2.844 -6.865 -12.957 1.00 94.50 101 ILE A CA 1
ATOM 784 C C . ILE A 1 101 ? 3.162 -6.512 -14.412 1.00 94.50 101 ILE A C 1
ATOM 786 O O . ILE A 1 101 ? 4.295 -6.712 -14.845 1.00 94.50 101 ILE A O 1
ATOM 790 N N . ALA A 1 102 ? 2.206 -5.979 -15.171 1.00 96.25 102 ALA A N 1
ATOM 791 C CA . ALA A 1 102 ? 2.448 -5.555 -16.554 1.00 96.25 102 ALA A CA 1
ATOM 792 C C . ALA A 1 102 ? 3.359 -4.315 -16.614 1.00 96.25 102 ALA A C 1
ATOM 794 O O . ALA A 1 102 ? 3.359 -3.505 -15.690 1.00 96.25 102 ALA A O 1
ATOM 795 N N . GLU A 1 103 ? 4.141 -4.151 -17.684 1.00 95.31 103 GLU A N 1
ATOM 796 C CA . GLU A 1 103 ? 5.017 -2.982 -17.917 1.00 95.31 103 GLU A CA 1
ATOM 797 C C . GLU A 1 103 ? 4.234 -1.772 -18.449 1.00 95.31 103 GLU A C 1
ATOM 799 O O . GLU A 1 1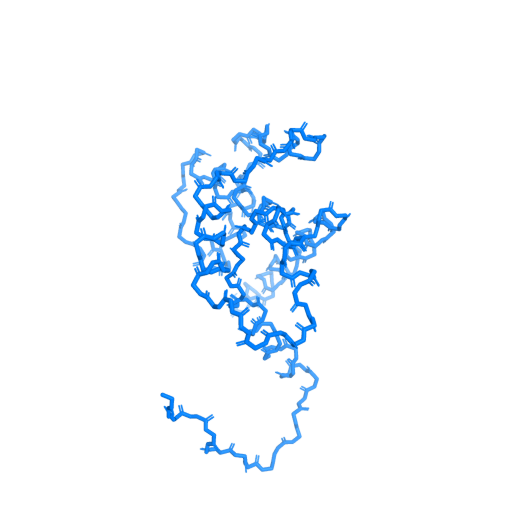03 ? 4.583 -1.142 -19.444 1.00 95.31 103 GLU A O 1
ATOM 804 N N . ARG A 1 104 ? 3.120 -1.463 -17.788 1.00 96.50 104 ARG A N 1
ATOM 805 C CA . ARG A 1 104 ? 2.283 -0.303 -18.069 1.00 96.50 104 ARG A CA 1
ATOM 806 C C . ARG A 1 104 ? 2.246 0.569 -16.822 1.00 96.50 104 ARG A C 1
ATOM 808 O O . ARG A 1 104 ? 2.029 0.065 -15.722 1.00 96.50 104 ARG A O 1
ATOM 815 N N . ALA A 1 105 ? 2.433 1.875 -16.994 1.00 96.38 105 ALA A N 1
ATOM 816 C CA . ALA A 1 105 ? 2.629 2.809 -15.887 1.00 96.38 105 ALA A CA 1
ATOM 817 C C . ALA A 1 105 ? 1.496 2.773 -14.842 1.00 96.38 105 ALA A C 1
ATOM 819 O O . ALA A 1 105 ? 1.767 2.874 -13.645 1.00 96.38 105 ALA A O 1
ATOM 820 N N . GLU A 1 106 ? 0.237 2.586 -15.261 1.00 97.50 106 GLU A N 1
ATOM 821 C CA . GLU A 1 106 ? -0.886 2.462 -14.321 1.00 97.50 106 GLU A CA 1
ATOM 822 C C . GLU A 1 106 ? -0.842 1.155 -13.512 1.00 97.50 106 GLU A C 1
ATOM 824 O O . GLU A 1 106 ? -1.185 1.160 -12.331 1.00 97.50 106 GLU A O 1
ATOM 829 N N . ASP A 1 107 ? -0.397 0.044 -14.111 1.00 97.88 107 ASP A N 1
ATOM 830 C CA . ASP A 1 107 ? -0.279 -1.243 -13.409 1.00 97.88 107 ASP A CA 1
ATOM 831 C C . ASP A 1 107 ? 0.874 -1.209 -12.394 1.00 97.88 107 ASP A C 1
ATOM 833 O O . ASP A 1 107 ? 0.745 -1.701 -11.270 1.00 97.88 107 ASP A O 1
ATOM 837 N N . GLU A 1 108 ? 1.985 -0.559 -12.746 1.00 97.81 108 GLU A N 1
ATOM 838 C CA . GLU A 1 108 ? 3.121 -0.336 -11.845 1.00 97.81 108 GLU A CA 1
ATOM 839 C C . GLU A 1 108 ? 2.758 0.578 -10.669 1.00 97.81 108 GLU A C 1
ATOM 841 O O . GLU A 1 108 ? 3.138 0.314 -9.521 1.00 97.81 108 GLU A O 1
ATOM 846 N N . GLN A 1 109 ? 1.985 1.633 -10.939 1.00 98.31 109 GLN A N 1
ATOM 847 C CA . GLN A 1 109 ? 1.446 2.524 -9.917 1.00 98.31 109 GLN A CA 1
ATOM 848 C C . GLN A 1 109 ? 0.509 1.772 -8.973 1.00 98.31 109 GLN A C 1
ATOM 850 O O . GLN A 1 109 ? 0.687 1.847 -7.757 1.00 98.31 109 GLN A O 1
ATOM 855 N N . ALA A 1 110 ? -0.451 1.016 -9.511 1.00 97.62 110 ALA A N 1
ATOM 856 C CA . ALA A 1 110 ? -1.402 0.249 -8.716 1.00 97.62 110 ALA A CA 1
ATOM 857 C C . ALA A 1 110 ? -0.687 -0.755 -7.802 1.00 97.62 110 ALA A C 1
ATOM 859 O O . ALA A 1 110 ? -0.974 -0.809 -6.605 1.00 97.62 110 ALA A O 1
ATOM 860 N N . ALA A 1 111 ? 0.296 -1.491 -8.331 1.00 97.12 111 ALA A N 1
ATOM 861 C CA . ALA A 1 111 ? 1.093 -2.429 -7.546 1.00 97.12 111 ALA A CA 1
ATOM 862 C C . ALA A 1 111 ? 1.889 -1.729 -6.432 1.00 97.12 111 ALA A C 1
ATOM 864 O O . ALA A 1 111 ? 1.913 -2.204 -5.296 1.00 97.12 111 ALA A O 1
ATOM 865 N N . THR A 1 112 ? 2.489 -0.575 -6.734 1.00 97.38 112 THR A N 1
ATOM 866 C CA . THR A 1 112 ? 3.247 0.223 -5.760 1.00 97.38 112 THR A CA 1
ATOM 867 C C . THR A 1 112 ? 2.350 0.749 -4.642 1.00 97.38 112 THR A C 1
ATOM 869 O O . THR A 1 112 ? 2.673 0.579 -3.467 1.00 97.38 112 THR A O 1
ATOM 872 N N . ILE A 1 113 ? 1.206 1.351 -4.985 1.00 97.50 113 ILE A N 1
ATOM 873 C CA . ILE A 1 113 ? 0.233 1.859 -4.009 1.00 97.50 113 ILE A CA 1
ATOM 874 C C . ILE A 1 113 ? -0.279 0.714 -3.138 1.00 97.50 113 ILE A C 1
ATOM 876 O O . ILE A 1 113 ? -0.273 0.833 -1.916 1.00 97.50 113 ILE A O 1
ATOM 880 N N . HIS A 1 114 ? -0.672 -0.404 -3.749 1.00 95.31 114 HIS A N 1
ATOM 881 C CA . HIS A 1 114 ? -1.154 -1.580 -3.032 1.00 95.31 114 HIS A CA 1
ATOM 882 C C . HIS A 1 114 ? -0.109 -2.121 -2.045 1.00 95.31 114 HIS A C 1
ATOM 884 O O . HIS A 1 114 ? -0.430 -2.403 -0.891 1.00 95.31 114 HIS A O 1
ATOM 890 N N . TRP A 1 115 ? 1.155 -2.226 -2.460 1.00 95.56 115 TRP A N 1
ATOM 891 C CA . TRP A 1 115 ? 2.232 -2.709 -1.597 1.00 95.56 115 TRP A CA 1
ATOM 892 C C . TRP A 1 115 ? 2.508 -1.765 -0.416 1.00 95.56 115 TRP A C 1
ATOM 894 O O . TRP A 1 115 ? 2.536 -2.213 0.731 1.00 95.56 115 TRP A O 1
ATOM 904 N N . LEU A 1 116 ? 2.621 -0.455 -0.659 1.00 96.25 116 LEU A N 1
ATOM 905 C CA . LEU A 1 116 ? 2.813 0.530 0.413 1.00 96.25 116 LEU A CA 1
ATOM 906 C C . LEU A 1 116 ? 1.615 0.585 1.369 1.00 96.25 116 LEU A C 1
ATOM 908 O O . LEU A 1 116 ? 1.799 0.693 2.582 1.00 96.25 116 LEU A O 1
ATOM 912 N N . LEU A 1 117 ? 0.395 0.472 0.839 1.00 95.31 117 LEU A N 1
ATOM 913 C CA . LEU A 1 117 ? -0.823 0.442 1.641 1.00 95.31 117 LEU A CA 1
ATOM 914 C C . LEU A 1 117 ? -0.850 -0.779 2.568 1.00 95.31 117 LEU A C 1
ATOM 916 O O . LEU A 1 117 ? -1.195 -0.636 3.735 1.00 95.31 117 LEU A O 1
ATOM 920 N N . ASN A 1 118 ? -0.425 -1.955 2.103 1.00 92.50 118 ASN A N 1
ATOM 921 C CA . ASN A 1 118 ? -0.335 -3.142 2.958 1.00 92.50 118 ASN A CA 1
ATOM 922 C C . ASN A 1 118 ? 0.667 -2.963 4.110 1.00 92.50 118 ASN A C 1
ATOM 924 O O . ASN A 1 118 ? 0.374 -3.357 5.240 1.00 92.50 118 ASN A O 1
ATOM 928 N N . HIS A 1 119 ? 1.814 -2.322 3.862 1.00 92.06 119 HIS A N 1
ATOM 929 C CA . HIS A 1 119 ? 2.753 -1.958 4.932 1.00 92.06 119 HIS A CA 1
ATOM 930 C C . HIS A 1 119 ? 2.135 -0.980 5.931 1.00 92.06 119 HIS A C 1
ATOM 932 O O . HIS A 1 119 ? 2.268 -1.182 7.138 1.00 92.06 119 HIS A O 1
ATOM 938 N N . TYR A 1 120 ? 1.429 0.042 5.439 1.00 94.12 120 TYR A N 1
ATOM 939 C CA . TYR A 1 120 ? 0.733 1.019 6.279 1.00 94.12 120 TYR A CA 1
ATOM 940 C C . TYR A 1 120 ? -0.327 0.367 7.164 1.00 94.12 120 TYR A C 1
ATOM 942 O O . TYR A 1 120 ? -0.358 0.608 8.364 1.00 94.12 120 TYR A O 1
ATOM 950 N N . LEU A 1 121 ? -1.165 -0.496 6.591 1.00 88.88 121 LEU A N 1
ATOM 951 C CA . LEU A 1 121 ? -2.226 -1.184 7.323 1.00 88.88 121 LEU A CA 1
ATOM 952 C C . LEU A 1 121 ? -1.680 -2.156 8.376 1.00 88.88 121 LEU A C 1
ATOM 954 O O . LEU A 1 121 ? -2.338 -2.394 9.385 1.00 88.88 121 LEU A O 1
ATOM 958 N N . ARG A 1 122 ? -0.485 -2.715 8.155 1.00 85.19 122 ARG A N 1
ATOM 959 C CA . ARG A 1 122 ? 0.177 -3.613 9.105 1.00 85.19 122 ARG A CA 1
ATOM 960 C C . ARG A 1 122 ? 0.786 -2.869 10.295 1.00 85.19 122 ARG A C 1
ATOM 962 O O . ARG A 1 122 ? 0.673 -3.349 11.418 1.00 85.19 122 ARG A O 1
ATOM 969 N N . ASP A 1 123 ? 1.486 -1.767 10.046 1.00 87.25 123 ASP A N 1
ATOM 970 C CA . ASP A 1 123 ? 2.130 -0.953 11.082 1.00 87.25 123 ASP A CA 1
ATOM 971 C C . ASP A 1 123 ? 2.179 0.519 10.636 1.00 87.25 123 ASP A C 1
ATOM 973 O O . ASP A 1 123 ? 3.163 0.947 10.020 1.00 87.25 123 ASP A O 1
ATOM 977 N N . PRO A 1 124 ? 1.142 1.318 10.958 1.00 90.19 124 PRO A N 1
ATOM 978 C CA . PRO A 1 124 ? 1.054 2.713 10.535 1.00 90.19 124 PRO A CA 1
ATOM 979 C C . PRO A 1 124 ? 2.195 3.598 11.046 1.00 90.19 124 PRO A C 1
ATOM 981 O O . PRO A 1 124 ? 2.425 4.668 10.489 1.00 90.19 124 PRO A O 1
ATOM 984 N N . HIS A 1 125 ? 2.910 3.187 12.097 1.00 91.62 125 HIS A N 1
ATOM 985 C CA . HIS A 1 125 ? 3.999 3.973 12.672 1.00 91.62 125 HIS A CA 1
ATOM 986 C C . HIS A 1 125 ? 5.341 3.684 11.992 1.00 91.62 125 HIS A C 1
ATOM 988 O O . HIS A 1 125 ? 6.135 4.606 11.812 1.00 91.62 125 HIS A O 1
ATOM 994 N N . ASN A 1 126 ? 5.586 2.440 11.562 1.00 92.00 126 ASN A N 1
ATOM 995 C CA . ASN A 1 126 ? 6.879 2.036 10.992 1.00 92.00 126 ASN A CA 1
ATOM 996 C C . ASN A 1 126 ? 6.837 1.637 9.512 1.00 92.00 126 ASN A C 1
ATOM 998 O O . ASN A 1 126 ? 7.867 1.245 8.961 1.00 92.00 126 ASN A O 1
ATOM 1002 N N . TRP A 1 127 ? 5.695 1.754 8.830 1.00 94.81 127 TRP A N 1
ATOM 1003 C CA . TRP A 1 127 ? 5.522 1.278 7.451 1.00 94.81 127 TRP A CA 1
ATOM 1004 C C . TRP A 1 127 ? 6.587 1.765 6.459 1.00 94.81 127 TRP A C 1
ATOM 1006 O O . TRP A 1 127 ? 6.973 1.015 5.564 1.00 94.81 127 TRP A O 1
ATOM 1016 N N . ARG A 1 128 ? 7.099 2.995 6.611 1.00 96.50 128 ARG A N 1
ATOM 1017 C CA . ARG A 1 128 ? 8.172 3.530 5.752 1.00 96.50 128 ARG A CA 1
ATOM 1018 C C . ARG A 1 128 ? 9.469 2.751 5.917 1.00 96.50 128 ARG A C 1
ATOM 1020 O O . ARG A 1 128 ? 10.079 2.366 4.927 1.00 96.50 128 ARG A O 1
ATOM 1027 N N . ASN A 1 129 ? 9.863 2.498 7.161 1.00 95.94 129 ASN A N 1
ATOM 1028 C CA . ASN A 1 129 ? 11.071 1.741 7.469 1.00 95.94 129 ASN A CA 1
ATOM 1029 C C . ASN A 1 129 ? 10.904 0.282 7.041 1.00 95.94 129 ASN A C 1
ATOM 1031 O O . ASN A 1 129 ? 11.800 -0.275 6.417 1.00 95.94 129 ASN A O 1
ATOM 1035 N N . ASN A 1 130 ? 9.734 -0.303 7.307 1.00 92.69 130 ASN A N 1
ATOM 1036 C CA . ASN A 1 130 ? 9.428 -1.690 6.963 1.00 92.69 130 ASN A CA 1
ATOM 1037 C C . ASN A 1 130 ? 9.445 -1.916 5.443 1.00 92.69 130 ASN A C 1
ATOM 1039 O O . ASN A 1 130 ? 10.110 -2.833 4.966 1.00 92.69 130 ASN A O 1
ATOM 1043 N N . SER A 1 131 ? 8.772 -1.048 4.680 1.00 94.06 131 SER A N 1
ATOM 1044 C CA . SER A 1 131 ? 8.763 -1.117 3.213 1.00 94.06 131 SER A CA 1
ATOM 1045 C C . SER A 1 131 ? 10.150 -0.866 2.621 1.00 94.06 131 SER A C 1
ATOM 1047 O O . SER A 1 131 ? 10.585 -1.618 1.754 1.00 94.06 131 SER A O 1
ATOM 1049 N N . LEU A 1 132 ? 10.891 0.131 3.114 1.00 94.94 132 LEU A N 1
ATOM 1050 C CA . LEU A 1 132 ? 12.250 0.403 2.642 1.00 94.94 132 LEU A CA 1
ATOM 1051 C C . LEU A 1 132 ? 13.212 -0.756 2.938 1.00 94.94 132 LEU A C 1
ATOM 1053 O O . LEU A 1 132 ? 14.020 -1.110 2.083 1.00 94.94 132 LEU A O 1
ATOM 1057 N N . ALA A 1 133 ? 13.126 -1.358 4.126 1.00 93.56 133 ALA A N 1
ATOM 1058 C CA . ALA A 1 133 ? 13.943 -2.508 4.493 1.00 93.56 133 ALA A CA 1
ATOM 1059 C C . ALA A 1 133 ? 13.648 -3.717 3.594 1.00 93.56 133 ALA A C 1
ATOM 1061 O O . ALA A 1 133 ? 14.585 -4.320 3.075 1.00 93.56 133 ALA A O 1
ATOM 1062 N N . GLU A 1 134 ? 12.370 -4.030 3.349 1.00 92.00 134 GLU A N 1
ATOM 1063 C CA . GLU A 1 134 ? 11.975 -5.113 2.438 1.00 92.00 134 GLU A CA 1
ATOM 1064 C C . GLU A 1 134 ? 12.437 -4.840 0.998 1.00 92.00 134 GLU A C 1
ATOM 1066 O O . GLU A 1 134 ? 13.014 -5.721 0.362 1.00 92.00 134 GLU A O 1
ATOM 1071 N N . PHE A 1 135 ? 12.272 -3.606 0.508 1.00 93.06 135 PHE A N 1
ATOM 1072 C CA . PHE A 1 135 ? 12.758 -3.199 -0.812 1.00 93.06 135 PHE A CA 1
ATOM 1073 C C . PHE A 1 135 ? 14.272 -3.378 -0.942 1.00 93.06 135 PHE A C 1
ATOM 1075 O O . PHE A 1 135 ? 14.739 -3.972 -1.911 1.00 93.06 135 PHE A O 1
ATOM 1082 N N . ASN A 1 136 ? 15.042 -2.886 0.031 1.00 92.00 136 ASN A N 1
ATOM 1083 C CA . ASN A 1 136 ? 16.501 -2.969 0.009 1.00 92.00 136 ASN A CA 1
ATOM 1084 C C . ASN A 1 136 ? 16.989 -4.414 0.130 1.00 92.00 136 ASN A C 1
ATOM 1086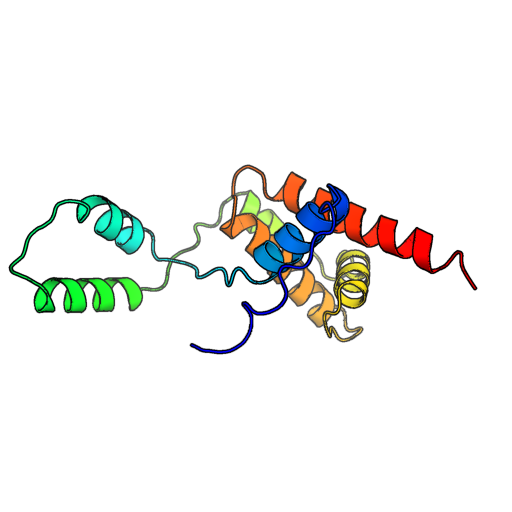 O O . ASN A 1 136 ? 17.937 -4.786 -0.556 1.00 92.00 136 ASN A O 1
ATOM 1090 N N . ALA A 1 137 ? 16.343 -5.234 0.963 1.00 88.88 137 ALA A N 1
ATOM 1091 C CA . ALA A 1 137 ? 16.664 -6.651 1.087 1.00 88.88 137 ALA A CA 1
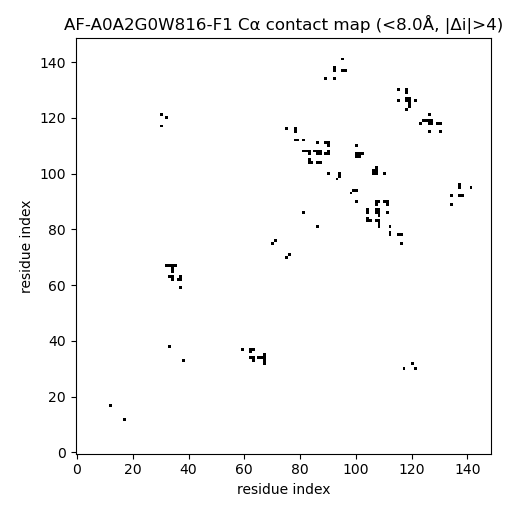ATOM 1092 C C . ALA A 1 137 ? 16.432 -7.382 -0.242 1.00 88.88 137 ALA A C 1
ATOM 1094 O O . ALA A 1 137 ? 17.329 -8.072 -0.725 1.00 88.88 137 ALA A O 1
ATOM 1095 N N . ALA A 1 138 ? 15.278 -7.161 -0.878 1.00 86.44 138 ALA A N 1
ATOM 1096 C CA . ALA A 1 138 ? 14.981 -7.722 -2.189 1.00 86.44 138 ALA A CA 1
ATOM 1097 C C . ALA A 1 138 ? 15.988 -7.237 -3.242 1.00 86.44 138 ALA A C 1
ATOM 1099 O O . ALA A 1 138 ? 16.585 -8.052 -3.935 1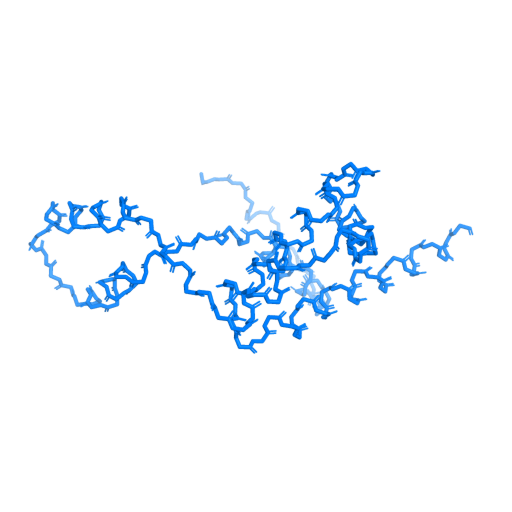.00 86.44 138 ALA A O 1
ATOM 1100 N N . ALA A 1 139 ? 16.258 -5.932 -3.315 1.00 84.94 139 ALA A N 1
ATOM 1101 C CA . ALA A 1 139 ? 17.240 -5.364 -4.239 1.00 84.94 139 ALA A CA 1
ATOM 1102 C C . ALA A 1 139 ? 18.658 -5.938 -4.034 1.00 84.94 139 ALA A C 1
ATOM 1104 O O . ALA A 1 139 ? 19.350 -6.240 -5.004 1.00 84.94 139 ALA A O 1
ATOM 1105 N N . ALA A 1 140 ? 19.090 -6.138 -2.786 1.00 84.19 140 ALA A N 1
ATOM 1106 C CA . ALA A 1 140 ? 20.403 -6.694 -2.467 1.00 84.19 140 ALA A CA 1
ATOM 1107 C C . ALA A 1 140 ? 20.517 -8.186 -2.815 1.00 84.19 140 ALA A C 1
ATOM 1109 O O . ALA A 1 140 ? 21.524 -8.603 -3.387 1.00 84.19 140 ALA A O 1
ATOM 1110 N N . MET A 1 141 ? 19.486 -8.989 -2.522 1.00 74.44 141 MET A N 1
ATOM 1111 C CA . MET A 1 141 ? 19.437 -10.397 -2.941 1.00 74.44 141 MET A CA 1
ATOM 1112 C C . MET A 1 141 ? 19.551 -10.533 -4.463 1.00 74.44 141 MET A C 1
ATOM 1114 O O . MET A 1 141 ? 20.153 -11.487 -4.950 1.00 74.44 141 MET A O 1
ATOM 1118 N N . LEU A 1 142 ? 19.027 -9.556 -5.206 1.00 65.00 142 LEU A N 1
ATOM 1119 C CA . LEU A 1 142 ? 19.066 -9.542 -6.666 1.00 65.00 142 LEU A CA 1
ATOM 1120 C C . LEU A 1 142 ? 20.455 -9.207 -7.217 1.00 65.00 142 LEU A C 1
ATOM 1122 O O . LEU A 1 142 ? 20.942 -9.933 -8.079 1.00 65.00 142 LEU A O 1
ATOM 1126 N N . ASN A 1 143 ? 21.143 -8.206 -6.660 1.00 66.44 143 ASN A N 1
ATOM 1127 C CA . ASN A 1 143 ? 22.517 -7.876 -7.067 1.00 66.44 143 ASN A CA 1
ATOM 1128 C C . ASN A 1 143 ? 23.497 -9.045 -6.857 1.00 66.44 143 ASN A C 1
ATOM 1130 O O . ASN A 1 143 ? 24.452 -9.198 -7.613 1.00 66.44 143 ASN A O 1
ATOM 1134 N N . ASN A 1 144 ? 23.260 -9.882 -5.843 1.00 60.81 144 ASN A N 1
ATOM 1135 C CA . ASN A 1 144 ? 24.096 -11.052 -5.570 1.00 60.81 144 ASN A CA 1
ATOM 1136 C C . ASN A 1 144 ? 23.790 -12.245 -6.496 1.00 60.81 144 ASN A C 1
ATOM 1138 O O . ASN A 1 144 ? 24.658 -13.093 -6.686 1.00 60.81 144 ASN A O 1
ATOM 1142 N N . ALA A 1 145 ? 22.581 -12.331 -7.063 1.00 57.25 145 ALA A N 1
ATOM 1143 C CA . ALA A 1 145 ? 22.178 -13.407 -7.973 1.00 57.25 145 ALA A CA 1
ATOM 1144 C C . ALA A 1 145 ? 22.662 -13.171 -9.415 1.00 57.25 145 ALA A C 1
ATOM 1146 O O . ALA A 1 145 ? 23.053 -14.121 -10.089 1.00 57.25 145 ALA A O 1
ATOM 1147 N N . ASP A 1 146 ? 22.703 -11.911 -9.860 1.00 55.06 146 ASP A N 1
ATOM 1148 C CA . ASP A 1 146 ? 23.210 -11.533 -11.189 1.00 55.06 146 ASP A CA 1
ATOM 1149 C C . ASP A 1 146 ? 24.752 -11.646 -11.295 1.00 55.06 146 ASP A C 1
ATOM 1151 O O . ASP A 1 146 ? 25.303 -11.603 -12.390 1.00 55.06 146 ASP A O 1
ATOM 1155 N N . GLY A 1 147 ? 25.463 -11.832 -10.172 1.00 44.56 147 GLY A N 1
ATOM 1156 C CA . GLY A 1 147 ? 26.924 -12.005 -10.109 1.00 44.56 147 GLY A CA 1
ATOM 1157 C C . GLY A 1 147 ? 27.443 -13.433 -10.346 1.00 44.56 147 GLY A C 1
ATOM 1158 O O . GLY A 1 147 ? 28.640 -13.667 -10.192 1.00 44.56 147 GLY A O 1
ATOM 1159 N N . TYR A 1 148 ? 26.567 -14.385 -10.687 1.00 39.06 148 TYR A N 1
ATOM 1160 C CA . TYR A 1 148 ? 26.913 -15.788 -10.978 1.00 39.06 148 TYR A CA 1
ATOM 1161 C C . TYR A 1 148 ? 26.715 -16.186 -12.456 1.00 39.06 148 TYR A C 1
ATOM 1163 O O . TYR A 1 148 ? 26.726 -17.380 -12.766 1.00 39.06 148 TYR A O 1
ATOM 1171 N N . LEU A 1 149 ? 26.542 -15.212 -13.359 1.00 35.94 149 LEU A N 1
ATOM 1172 C CA . LEU A 1 149 ? 26.505 -15.416 -14.814 1.00 35.94 149 LEU A CA 1
ATOM 1173 C C . LEU A 1 149 ? 27.740 -14.821 -15.495 1.00 35.94 149 LEU A C 1
ATOM 1175 O O . LEU A 1 149 ? 28.046 -13.637 -15.232 1.00 35.94 149 LEU A O 1
#

Foldseek 3Di:
DDDDPPDPDDDDQDPVNVVVVVVVVVVPPPDDQAAPVLVVVVVVPPDDDDPDVVVSVVVSVVRVVDDRDDPCDPQVCVLVVDALVNQVLVLVLVVLVPDDFDPDSVRSSVVSSVQLVVLCSVPVVCSVVVVVVSSVVSVVVVVVVVVPD

Solvent-accessible surface area (backbone atoms only — not comparable to full-atom values): 9196 Å² total; per-residue (Å²): 142,80,91,88,85,85,79,92,68,98,62,87,80,46,72,69,56,50,52,52,50,50,47,62,52,60,77,62,61,78,83,72,92,70,33,66,70,49,56,54,53,56,63,72,54,76,60,96,74,95,81,54,70,67,63,53,50,52,51,51,49,55,42,68,70,45,80,66,80,77,75,84,41,75,66,50,47,56,47,75,64,57,57,40,91,78,13,56,72,54,34,52,50,42,38,74,75,68,46,91,70,62,101,41,56,67,49,19,26,50,53,39,36,52,53,54,48,53,34,34,77,73,36,75,88,49,21,68,60,54,48,50,50,52,52,49,51,53,52,51,58,47,62,64,60,67,70,77,115

Sequence (149 aa):
MSCLLTTLEAGTITAHQLELFEWGIMNRRKYIIVPAPLLESLTARTTPHADGSLFAILELQELLARPTELSLTADLRFILSRPSFGCQSTAQVLRRMGHTIAERAEDEQAATIHWLLNHYLRDPHNWRNNSLAEFNAAAAMLNNADGYL

Secondary structure (DSSP, 8-state):
--S-----------HHHHHHHHHHHHTT-------HHHHHHHHHT-S---S-HHHHHHHHHHHHHS-------HHHHHHHT--GGG-HHHHHHHHHTT----SSHHHHHHHHHHHHHHHHHH-TTTHHHHHHHHHHHHHHHHHHHGGG-

pLDDT: mean 75.46, std 19.9, range [35.94, 98.31]

Mean predicted aligned error: 13.67 Å

Radius of gyration: 20.73 Å; Cα contacts (8 Å, |Δi|>4): 77; chains: 1; bounding box: 53×49×48 Å